Protein AF-A0A2J8UP15-F1 (afdb_monomer_lite)

InterPro domains:
  IPR027031 Glycyl-tRNA synthetase/DNA polymerase subunit gamma-2 [PTHR10745] (1-73)

Radius of gyration: 14.7 Å; chains: 1; bounding box: 39×27×46 Å

Foldseek 3Di:
DKAKDFDLVVLCVVPPVCSVVVVVVRHPDDPVVRVVQQVCCVPVQWDWDDDPNDIDIDGPVGIDMDDDDDPPPPPDD

Sequence (77 aa):
VVQFEPNKGAIGKAYKKDAKLVMEYLAICDECYITEMEMLLNEKGEFTIETEGKTFQLTKDMVNVKRFQKTLYEQIL

Secondary structure (DSSP, 8-state):
-EEEEE-HHHHHHHHGGGHHHHHHHHHH--HHHHHHHHHHHHHHSEEEEEETTEEEEEETTTEEEEE----------

Organism: Pongo abelii (NCBI:txid9601)

pLDDT: mean 91.51, std 11.82, range [56.03, 98.12]

Structure (mmCIF, N/CA/C/O backbone):
data_AF-A0A2J8UP15-F1
#
_entry.id   AF-A0A2J8UP15-F1
#
loop_
_atom_site.group_PDB
_atom_site.id
_atom_site.type_symbol
_atom_site.label_atom_id
_atom_site.label_alt_id
_atom_site.label_comp_id
_atom_site.label_asym_id
_atom_site.label_entity_id
_atom_site.label_seq_id
_atom_site.pdbx_PDB_ins_code
_atom_site.Cartn_x
_atom_site.Cartn_y
_atom_site.Cartn_z
_atom_site.occupancy
_atom_site.B_iso_or_equiv
_atom_site.auth_seq_id
_atom_site.auth_comp_id
_atom_site.auth_asym_id
_atom_site.auth_atom_id
_atom_site.pdbx_PDB_model_num
ATOM 1 N N . VAL A 1 1 ? 9.661 -4.400 -13.594 1.00 82.94 1 VAL A N 1
ATOM 2 C CA . VAL A 1 1 ? 8.370 -4.665 -12.918 1.00 82.94 1 VAL A CA 1
ATOM 3 C C . VAL A 1 1 ? 8.370 -3.912 -11.606 1.00 82.94 1 VAL A C 1
ATOM 5 O O . VAL A 1 1 ? 9.272 -4.138 -10.803 1.00 82.94 1 VAL A O 1
ATOM 8 N N . VAL A 1 2 ? 7.418 -3.001 -11.423 1.00 91.12 2 VAL A N 1
ATOM 9 C CA . VAL A 1 2 ? 7.248 -2.196 -10.205 1.00 91.12 2 VAL A CA 1
ATOM 10 C C . VAL A 1 2 ? 5.976 -2.656 -9.501 1.00 91.12 2 VAL A C 1
ATOM 12 O O . VAL A 1 2 ? 4.946 -2.802 -10.151 1.00 91.12 2 VAL A O 1
ATOM 15 N N . GLN A 1 3 ? 6.064 -2.959 -8.206 1.00 94.31 3 GLN A N 1
ATOM 16 C CA . GLN A 1 3 ? 4.957 -3.498 -7.407 1.00 94.31 3 GLN A CA 1
ATOM 17 C C . GLN A 1 3 ? 5.004 -2.942 -5.983 1.00 94.31 3 GLN A C 1
ATOM 19 O O . GLN A 1 3 ? 6.089 -2.696 -5.448 1.00 94.31 3 GLN A O 1
ATOM 24 N N . PHE A 1 4 ? 3.843 -2.797 -5.343 1.00 96.44 4 PHE A N 1
ATOM 25 C CA . PHE A 1 4 ? 3.790 -2.579 -3.898 1.00 96.44 4 PHE A CA 1
ATOM 26 C C . PHE A 1 4 ? 4.278 -3.826 -3.143 1.00 96.44 4 PHE A C 1
ATOM 28 O O . PHE A 1 4 ? 3.935 -4.959 -3.480 1.00 96.44 4 PHE A O 1
ATOM 35 N N . GLU A 1 5 ? 5.044 -3.612 -2.079 1.00 96.06 5 GLU A N 1
ATOM 36 C CA . GLU A 1 5 ? 5.463 -4.613 -1.098 1.00 96.06 5 GLU A CA 1
ATOM 37 C C . GLU A 1 5 ? 4.773 -4.295 0.247 1.00 96.06 5 GLU A C 1
ATOM 39 O O . GLU A 1 5 ? 5.321 -3.566 1.080 1.00 96.06 5 GLU A O 1
ATOM 44 N N . PRO A 1 6 ? 3.526 -4.770 0.454 1.00 97.12 6 PRO A N 1
ATOM 45 C CA . PRO A 1 6 ? 2.749 -4.468 1.652 1.00 97.12 6 PRO A CA 1
ATOM 46 C C . PRO A 1 6 ? 3.254 -5.210 2.895 1.00 97.12 6 PRO A C 1
ATOM 48 O O . PRO A 1 6 ? 3.433 -6.433 2.897 1.00 97.12 6 PRO A O 1
ATOM 51 N N . ASN A 1 7 ? 3.375 -4.487 4.008 1.00 97.75 7 ASN A N 1
ATOM 52 C CA . ASN A 1 7 ? 3.639 -5.045 5.328 1.00 97.75 7 ASN A CA 1
ATOM 53 C C . ASN A 1 7 ? 2.342 -5.575 5.952 1.00 97.75 7 ASN A C 1
ATOM 55 O O . ASN A 1 7 ? 1.589 -4.858 6.619 1.00 97.75 7 ASN A O 1
ATOM 59 N N . LYS A 1 8 ? 2.104 -6.877 5.772 1.00 96.50 8 LYS A N 1
ATOM 60 C CA . LYS A 1 8 ? 0.902 -7.569 6.267 1.00 96.50 8 LYS A CA 1
ATOM 61 C C . LYS A 1 8 ? 0.668 -7.388 7.771 1.00 96.50 8 LYS A C 1
ATOM 63 O O . LYS A 1 8 ? -0.481 -7.310 8.196 1.00 96.50 8 LYS A O 1
ATOM 68 N N . GLY A 1 9 ? 1.732 -7.318 8.573 1.00 97.56 9 GLY A N 1
ATOM 69 C CA . GLY A 1 9 ? 1.629 -7.151 10.024 1.00 97.56 9 GLY A CA 1
ATOM 70 C C . GLY A 1 9 ? 1.127 -5.761 10.416 1.00 97.56 9 GLY A C 1
ATOM 71 O O . GLY A 1 9 ? 0.187 -5.646 11.202 1.00 97.56 9 GLY A O 1
ATOM 72 N N . ALA A 1 10 ? 1.715 -4.712 9.833 1.00 97.88 10 ALA A N 1
ATOM 73 C CA . ALA A 1 10 ? 1.320 -3.327 10.094 1.00 97.88 10 ALA A CA 1
ATOM 74 C C . ALA A 1 10 ? -0.106 -3.045 9.593 1.00 97.88 10 ALA A C 1
ATOM 76 O O . ALA A 1 10 ? -0.952 -2.590 10.366 1.00 97.88 10 ALA A O 1
ATOM 77 N N . ILE A 1 11 ? -0.409 -3.429 8.347 1.00 98.12 11 ILE A N 1
ATOM 78 C CA . ILE A 1 11 ? -1.743 -3.270 7.745 1.00 98.12 11 ILE A CA 1
ATOM 79 C C . ILE A 1 11 ? -2.791 -4.076 8.525 1.00 98.12 11 ILE A C 1
ATOM 81 O O . ILE A 1 11 ? -3.862 -3.561 8.842 1.00 98.12 11 ILE A O 1
ATOM 85 N N . GLY A 1 12 ? -2.482 -5.325 8.893 1.00 97.94 12 GLY A N 1
ATOM 86 C CA . GLY A 1 12 ? -3.373 -6.179 9.682 1.00 97.94 12 GLY A CA 1
ATOM 87 C C . GLY A 1 12 ? -3.708 -5.584 11.049 1.00 97.94 12 GLY A C 1
ATOM 88 O O . GLY A 1 12 ? -4.863 -5.616 11.478 1.00 97.94 12 GLY A O 1
ATOM 89 N N . LYS A 1 13 ? -2.717 -4.984 11.719 1.00 97.50 13 LYS A N 1
ATOM 90 C CA . LYS A 1 13 ? -2.912 -4.310 13.007 1.00 97.50 13 LYS A CA 1
ATOM 91 C C . LYS A 1 13 ? -3.742 -3.029 12.870 1.00 97.50 13 LYS A C 1
ATOM 93 O O . LYS A 1 13 ? -4.600 -2.790 13.719 1.00 97.50 13 LYS A O 1
ATOM 98 N N . ALA A 1 14 ? -3.505 -2.239 11.822 1.00 97.62 14 ALA A N 1
ATOM 99 C CA . ALA A 1 14 ? -4.201 -0.977 11.581 1.00 97.62 14 ALA A CA 1
ATOM 100 C C . ALA A 1 14 ? -5.667 -1.183 11.163 1.00 97.62 14 ALA A C 1
ATOM 102 O O . ALA A 1 14 ? -6.566 -0.572 11.739 1.00 97.62 14 ALA A O 1
ATOM 103 N N . TYR A 1 15 ? -5.922 -2.091 10.216 1.00 97.31 15 TYR A N 1
ATOM 104 C CA . TYR A 1 15 ? -7.220 -2.203 9.538 1.00 97.31 15 TYR A CA 1
ATOM 105 C C . TYR A 1 15 ? -8.039 -3.444 9.906 1.00 97.31 15 TYR A C 1
ATOM 107 O O . TYR A 1 15 ? -9.225 -3.526 9.580 1.00 97.31 15 TYR A O 1
ATOM 115 N N . LYS A 1 16 ? -7.464 -4.400 10.648 1.00 97.00 16 LYS A N 1
ATOM 116 C CA . LYS A 1 16 ? -8.162 -5.592 11.162 1.00 97.00 16 LYS A CA 1
ATOM 117 C C . LYS A 1 16 ? -8.913 -6.336 10.046 1.00 97.00 16 LYS A C 1
ATOM 119 O O . LYS A 1 16 ? -8.290 -6.846 9.121 1.00 97.00 16 LYS A O 1
ATOM 124 N N . LYS A 1 17 ? -10.249 -6.390 10.117 1.00 96.50 17 LYS A N 1
ATOM 125 C CA . LYS A 1 17 ? -11.109 -7.070 9.133 1.00 96.50 17 LYS A CA 1
ATOM 126 C C . LYS A 1 17 ? -11.008 -6.474 7.723 1.00 96.50 17 LYS A C 1
ATOM 128 O O . LYS A 1 17 ? -11.233 -7.191 6.758 1.00 96.50 17 LYS A O 1
ATOM 133 N N . ASP A 1 18 ? -10.623 -5.203 7.617 1.00 96.38 18 ASP A N 1
ATOM 134 C CA . ASP A 1 18 ? -10.526 -4.480 6.348 1.00 96.38 18 ASP A CA 1
ATOM 135 C C . ASP A 1 18 ? -9.118 -4.565 5.730 1.00 96.38 18 ASP A C 1
ATOM 137 O O . ASP A 1 18 ? -8.899 -4.126 4.606 1.00 96.38 18 ASP A O 1
ATOM 141 N N . ALA A 1 19 ? -8.151 -5.190 6.414 1.00 97.25 19 ALA A N 1
ATOM 142 C CA . ALA A 1 19 ? -6.786 -5.334 5.906 1.00 97.25 19 ALA A CA 1
ATOM 143 C C . ALA A 1 19 ? -6.721 -6.112 4.583 1.00 97.25 19 ALA A C 1
ATOM 145 O O . ALA A 1 19 ? -5.873 -5.834 3.735 1.00 97.25 19 ALA A O 1
ATO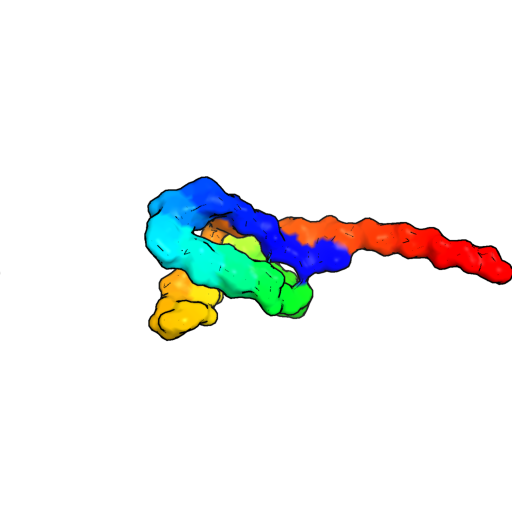M 146 N N . LYS A 1 20 ? -7.618 -7.090 4.405 1.00 96.44 20 LYS A N 1
ATOM 147 C CA . LYS A 1 20 ? -7.698 -7.887 3.178 1.00 96.44 20 LYS A CA 1
ATOM 148 C C . LYS A 1 20 ? -8.005 -7.011 1.962 1.00 96.44 20 LYS A C 1
ATOM 150 O O . LYS A 1 20 ? -7.303 -7.114 0.965 1.00 96.44 20 LYS A O 1
ATOM 155 N N . LEU A 1 21 ? -8.971 -6.109 2.103 1.00 97.19 21 LEU A N 1
ATOM 156 C CA . LEU A 1 21 ? -9.395 -5.190 1.055 1.00 97.19 21 LEU A CA 1
ATOM 157 C C . LEU A 1 21 ? -8.249 -4.271 0.599 1.00 97.19 21 LEU A C 1
ATOM 159 O O . LEU A 1 21 ? -8.010 -4.107 -0.595 1.00 97.19 21 LEU A O 1
ATOM 163 N N . VAL A 1 22 ? -7.485 -3.734 1.555 1.00 97.56 22 VAL A N 1
ATOM 164 C CA . VAL A 1 22 ? -6.288 -2.926 1.271 1.00 97.56 22 VAL A CA 1
ATOM 165 C C . VAL A 1 22 ? -5.253 -3.734 0.480 1.00 97.56 22 VAL A C 1
ATOM 167 O O . VAL A 1 22 ? -4.727 -3.256 -0.520 1.00 97.56 22 VAL A O 1
ATOM 170 N N . MET A 1 23 ? -4.964 -4.969 0.902 1.00 96.94 23 MET A N 1
ATOM 171 C CA . MET A 1 23 ? -3.976 -5.820 0.226 1.00 96.94 23 MET A CA 1
ATOM 172 C C . MET A 1 23 ? -4.403 -6.212 -1.193 1.00 96.94 23 MET A C 1
ATOM 174 O O . MET A 1 23 ? -3.558 -6.252 -2.084 1.00 96.94 23 MET A O 1
ATOM 178 N N . GLU A 1 24 ? -5.688 -6.499 -1.403 1.00 96.75 24 GLU A N 1
ATOM 179 C CA . GLU A 1 24 ? -6.231 -6.835 -2.723 1.00 96.75 24 GLU A CA 1
ATOM 180 C C . GLU A 1 24 ? -6.170 -5.638 -3.674 1.00 96.75 24 GLU A C 1
ATOM 182 O O . GLU A 1 24 ? -5.759 -5.801 -4.820 1.00 96.75 24 GLU A O 1
ATOM 187 N N . TYR A 1 25 ? -6.469 -4.431 -3.184 1.00 97.50 25 TYR A N 1
ATOM 188 C CA . TYR A 1 25 ? -6.341 -3.209 -3.976 1.00 97.50 25 TYR A CA 1
ATOM 189 C C . TYR A 1 25 ? -4.889 -2.943 -4.403 1.00 97.50 25 TYR A C 1
ATOM 191 O O . TYR A 1 25 ? -4.616 -2.724 -5.580 1.00 97.50 25 TYR A O 1
ATOM 199 N N . LEU A 1 26 ? -3.928 -3.037 -3.475 1.00 96.50 26 LEU A N 1
ATOM 200 C CA . LEU A 1 26 ? -2.509 -2.810 -3.785 1.00 96.50 26 LEU A CA 1
ATOM 201 C C . LEU A 1 26 ? -1.947 -3.815 -4.806 1.00 96.50 26 LEU A C 1
ATOM 203 O O . LEU A 1 26 ? -0.991 -3.503 -5.512 1.00 96.50 26 LEU A O 1
ATOM 207 N N . ALA A 1 27 ? -2.519 -5.018 -4.894 1.00 95.88 27 ALA A N 1
ATOM 208 C CA . ALA A 1 27 ? -2.065 -6.056 -5.817 1.00 95.88 27 ALA A CA 1
ATOM 209 C C . ALA A 1 27 ? -2.477 -5.813 -7.281 1.00 95.88 27 ALA A C 1
ATOM 211 O O . ALA A 1 27 ? -1.882 -6.415 -8.175 1.00 95.88 27 ALA A O 1
ATOM 212 N N . ILE A 1 28 ? -3.481 -4.963 -7.527 1.00 95.06 28 ILE A N 1
ATOM 213 C CA . ILE A 1 28 ? -4.029 -4.697 -8.868 1.00 95.06 28 ILE A CA 1
ATOM 214 C C . ILE A 1 28 ? -3.633 -3.325 -9.432 1.00 95.06 28 ILE A C 1
ATOM 216 O O . ILE A 1 28 ? -4.008 -3.004 -10.558 1.00 95.06 28 ILE A O 1
ATOM 220 N N . CYS A 1 29 ? -2.887 -2.518 -8.672 1.00 94.56 29 CYS A N 1
ATOM 221 C CA . CYS A 1 29 ? -2.411 -1.213 -9.123 1.00 94.56 29 CYS A CA 1
ATOM 222 C C . CYS A 1 29 ? -1.379 -1.338 -10.253 1.00 94.56 29 CYS A C 1
ATOM 224 O O . CYS A 1 29 ? -0.493 -2.194 -10.217 1.00 94.56 29 CYS A O 1
ATOM 226 N N . ASP A 1 30 ? -1.465 -0.438 -11.232 1.00 94.25 30 ASP A N 1
ATOM 227 C CA . ASP A 1 30 ? -0.491 -0.339 -12.315 1.00 94.25 30 ASP A CA 1
ATOM 228 C C . ASP A 1 30 ? 0.777 0.435 -11.909 1.00 94.25 30 ASP A C 1
ATOM 230 O O . ASP A 1 30 ? 0.846 1.105 -10.878 1.00 94.25 30 ASP A O 1
ATOM 234 N N . GLU A 1 31 ? 1.805 0.340 -12.751 1.00 92.56 31 GLU A N 1
ATOM 235 C CA . GLU A 1 31 ? 3.120 0.941 -12.510 1.00 92.56 31 GLU A CA 1
ATOM 236 C C . GLU A 1 31 ? 3.099 2.477 -12.430 1.00 92.56 31 GLU A C 1
ATOM 238 O O . GLU A 1 31 ? 3.882 3.054 -11.666 1.00 92.56 31 GLU A O 1
ATOM 243 N N . CYS A 1 32 ? 2.216 3.140 -13.186 1.00 93.81 32 CYS A N 1
ATOM 244 C CA . CYS A 1 32 ? 2.100 4.597 -13.168 1.00 93.81 32 CYS A CA 1
ATOM 245 C C . CYS A 1 32 ? 1.572 5.056 -11.807 1.00 93.81 32 CYS A C 1
ATOM 247 O O . CYS A 1 32 ? 2.216 5.873 -11.146 1.00 93.81 32 CYS A O 1
ATOM 249 N N . TYR A 1 33 ? 0.488 4.431 -11.343 1.00 95.69 33 TYR A N 1
ATOM 250 C CA . TYR A 1 33 ? -0.080 4.697 -10.027 1.00 95.69 33 TYR A CA 1
ATOM 251 C C . TYR A 1 33 ? 0.910 4.387 -8.898 1.00 95.69 33 TYR A C 1
ATOM 253 O O . TYR A 1 33 ? 1.108 5.203 -7.999 1.00 95.69 33 TYR A O 1
ATOM 261 N N . ILE A 1 34 ? 1.591 3.234 -8.949 1.00 96.19 34 ILE A N 1
ATOM 262 C CA . ILE A 1 34 ? 2.574 2.860 -7.919 1.00 96.19 34 ILE A CA 1
ATOM 263 C C . ILE A 1 34 ? 3.703 3.895 -7.831 1.00 96.19 34 ILE A C 1
ATOM 265 O O . ILE A 1 34 ? 4.126 4.242 -6.729 1.00 96.19 34 ILE A O 1
ATOM 269 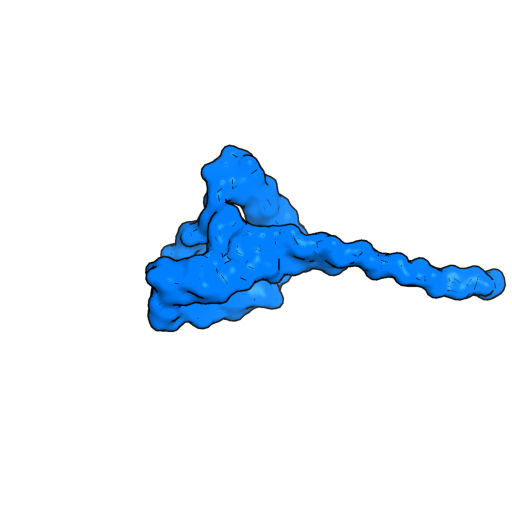N N . THR A 1 35 ? 4.179 4.406 -8.969 1.00 94.88 35 THR A N 1
ATOM 270 C CA . THR A 1 35 ? 5.259 5.404 -9.000 1.00 94.88 35 THR A CA 1
ATOM 271 C C . THR A 1 35 ? 4.812 6.740 -8.406 1.00 94.88 35 THR A C 1
ATOM 273 O O . THR A 1 35 ? 5.558 7.340 -7.635 1.00 94.88 35 THR A O 1
ATOM 276 N N . GLU A 1 36 ? 3.589 7.185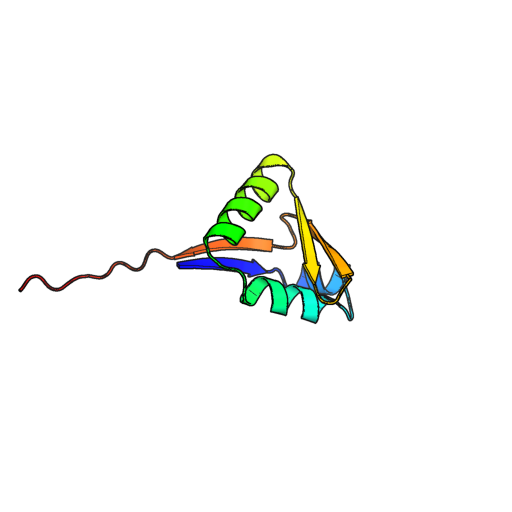 -8.695 1.00 95.62 36 GLU A N 1
ATOM 277 C CA . GLU A 1 36 ? 3.029 8.399 -8.091 1.00 95.62 36 GLU A CA 1
ATOM 278 C C . GLU A 1 36 ? 2.872 8.249 -6.567 1.00 95.62 36 GLU A C 1
ATOM 280 O O . GLU A 1 36 ? 3.292 9.120 -5.802 1.00 95.62 36 GLU A O 1
ATOM 285 N N . MET A 1 37 ? 2.347 7.113 -6.098 1.00 96.94 37 MET A N 1
ATOM 286 C CA . MET A 1 37 ? 2.208 6.859 -4.661 1.00 96.94 37 MET A CA 1
ATOM 287 C C . MET A 1 37 ? 3.567 6.709 -3.961 1.00 96.94 37 MET A C 1
ATOM 289 O O . MET A 1 37 ? 3.707 7.118 -2.809 1.00 96.94 37 MET A O 1
ATOM 293 N N . GLU A 1 38 ? 4.592 6.183 -4.639 1.00 95.62 38 GLU A N 1
ATOM 294 C CA . GLU A 1 38 ? 5.968 6.154 -4.123 1.00 95.62 38 GLU A CA 1
ATOM 295 C C . GLU A 1 38 ? 6.509 7.568 -3.878 1.00 95.62 38 GLU A C 1
ATOM 297 O O . GLU A 1 38 ? 7.156 7.816 -2.857 1.00 95.62 38 GLU A O 1
ATOM 302 N N . MET A 1 39 ? 6.222 8.513 -4.780 1.00 95.81 39 MET A N 1
ATOM 303 C CA . MET A 1 39 ? 6.600 9.916 -4.597 1.00 95.81 39 MET A CA 1
ATOM 304 C C . MET A 1 39 ? 5.901 10.518 -3.377 1.00 95.81 39 MET A C 1
ATOM 306 O O . MET A 1 39 ? 6.569 11.102 -2.525 1.00 95.81 39 MET A O 1
ATOM 310 N N . LEU A 1 40 ? 4.590 10.301 -3.230 1.00 96.62 40 LEU A N 1
ATOM 311 C CA . LEU A 1 40 ? 3.832 10.779 -2.069 1.00 96.62 40 LEU A CA 1
ATOM 312 C C . LEU A 1 40 ? 4.338 10.177 -0.756 1.00 96.62 40 LEU A C 1
ATOM 314 O O . LEU A 1 40 ? 4.516 10.903 0.224 1.00 96.62 40 LEU A O 1
ATOM 318 N N . LEU A 1 41 ? 4.651 8.879 -0.739 1.00 95.31 41 LEU A N 1
ATOM 319 C CA . LEU A 1 41 ? 5.308 8.249 0.402 1.00 95.31 41 LEU A CA 1
ATOM 320 C C . LEU A 1 41 ? 6.630 8.947 0.706 1.00 95.31 41 LEU A C 1
ATOM 322 O O . LEU A 1 41 ? 6.894 9.258 1.861 1.00 95.31 41 LEU A O 1
ATOM 326 N N . ASN A 1 42 ? 7.462 9.224 -0.295 1.00 95.00 42 ASN A N 1
ATOM 327 C CA . ASN A 1 42 ? 8.760 9.855 -0.082 1.00 95.00 42 ASN A CA 1
ATOM 328 C C . ASN A 1 42 ? 8.665 11.292 0.438 1.00 95.00 42 ASN A C 1
ATOM 330 O O . ASN A 1 42 ? 9.426 11.632 1.344 1.00 95.00 42 ASN A O 1
ATOM 334 N N . GLU A 1 43 ? 7.726 12.083 -0.079 1.00 96.19 43 GLU A N 1
ATOM 335 C CA . GLU A 1 43 ? 7.545 13.494 0.273 1.00 96.19 43 GLU A CA 1
ATOM 336 C C . GLU A 1 43 ? 6.773 13.699 1.580 1.00 96.19 43 GLU A C 1
ATOM 338 O O . GLU A 1 43 ? 7.182 14.493 2.425 1.00 96.19 43 GLU A O 1
ATOM 343 N N . LYS A 1 44 ? 5.649 12.994 1.751 1.00 96.00 44 LYS A N 1
ATOM 344 C CA . LYS A 1 44 ? 4.705 13.197 2.863 1.00 96.00 44 LYS A CA 1
ATOM 345 C C . LYS A 1 44 ? 4.786 12.113 3.930 1.00 96.00 44 LYS A C 1
ATOM 347 O O . LYS A 1 44 ? 4.337 12.325 5.049 1.00 96.00 44 LYS A O 1
ATOM 352 N N . GLY A 1 45 ? 5.355 10.955 3.599 1.00 96.06 45 GLY A N 1
ATOM 353 C CA . GLY A 1 45 ? 5.370 9.777 4.469 1.00 96.06 45 GLY A CA 1
ATOM 354 C C . GLY A 1 45 ? 4.144 8.878 4.320 1.00 96.06 45 GLY A C 1
ATOM 355 O O . GLY A 1 45 ? 4.131 7.789 4.898 1.00 96.06 45 GLY A O 1
ATOM 356 N N . GLU A 1 46 ? 3.147 9.305 3.541 1.00 97.19 46 GLU A N 1
ATOM 357 C CA . GLU A 1 46 ? 1.849 8.648 3.430 1.00 97.19 46 GLU A CA 1
ATOM 358 C C . GLU A 1 46 ? 1.090 9.007 2.145 1.00 97.19 46 GLU A C 1
ATOM 360 O O . GLU A 1 46 ? 1.350 10.025 1.502 1.00 97.19 46 GLU A O 1
ATOM 365 N N . PHE A 1 47 ? 0.110 8.175 1.804 1.00 97.62 47 PHE A N 1
ATOM 366 C CA . PHE A 1 47 ? -0.875 8.405 0.749 1.00 97.62 47 PHE A CA 1
ATOM 367 C C . PHE A 1 47 ? -2.221 7.800 1.153 1.00 97.62 47 PHE A C 1
ATOM 369 O O . PHE A 1 47 ? -2.342 7.159 2.194 1.00 97.62 47 PHE A O 1
ATOM 376 N N . THR A 1 48 ? -3.259 8.020 0.352 1.00 97.19 48 THR A N 1
ATOM 377 C CA . THR A 1 48 ? -4.601 7.492 0.615 1.00 97.19 48 THR A CA 1
ATOM 378 C C . THR A 1 48 ? -5.120 6.735 -0.598 1.00 97.19 48 THR A C 1
ATOM 380 O O . THR A 1 48 ? -4.927 7.176 -1.729 1.00 97.19 48 THR A O 1
ATOM 383 N N . ILE A 1 49 ? -5.788 5.611 -0.353 1.00 96.44 49 ILE A N 1
ATOM 384 C CA . ILE A 1 49 ? -6.492 4.824 -1.367 1.00 96.44 49 ILE A CA 1
ATOM 385 C C . ILE A 1 49 ? -7.983 4.780 -1.052 1.00 96.44 49 ILE A C 1
ATOM 387 O O . ILE A 1 49 ? -8.378 4.827 0.115 1.00 96.44 49 ILE A O 1
ATOM 391 N N . GLU A 1 50 ? -8.801 4.640 -2.088 1.00 95.88 50 GLU A N 1
ATOM 392 C CA . GLU A 1 50 ? -10.233 4.400 -1.954 1.00 95.88 50 GLU A CA 1
ATOM 393 C C . GLU A 1 50 ? -10.602 3.086 -2.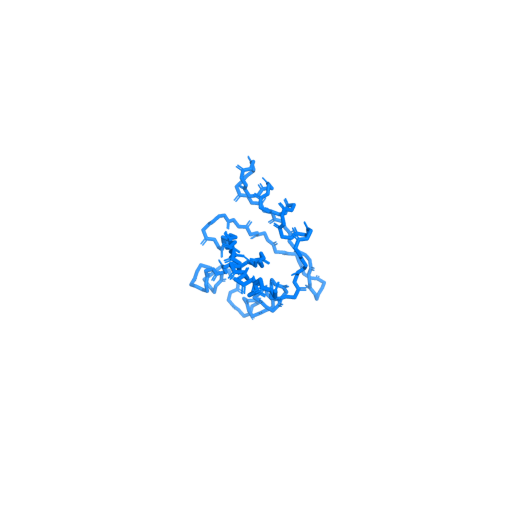640 1.00 95.88 50 GLU A C 1
ATOM 395 O O . GLU A 1 50 ? -10.245 2.851 -3.792 1.00 95.88 50 GLU A O 1
ATOM 400 N N . THR A 1 51 ? -11.294 2.205 -1.922 1.00 94.06 51 THR A N 1
ATOM 401 C CA . THR A 1 51 ? -11.758 0.919 -2.450 1.00 94.06 51 THR A CA 1
ATOM 402 C C . THR A 1 51 ? -12.982 0.440 -1.673 1.00 94.06 51 THR A C 1
ATOM 404 O O . THR A 1 51 ? -13.093 0.683 -0.471 1.00 94.06 51 THR A O 1
ATOM 407 N N . GLU A 1 52 ? -13.940 -0.180 -2.367 1.00 92.50 52 GLU A N 1
ATOM 408 C CA . GLU A 1 52 ? -15.255 -0.577 -1.826 1.00 92.50 52 GLU A CA 1
ATOM 409 C C . GLU A 1 52 ? -15.957 0.532 -1.007 1.00 92.50 52 GLU A C 1
ATOM 411 O O . GLU A 1 52 ? -16.588 0.275 0.020 1.00 92.50 52 GLU A O 1
ATOM 416 N N . GLY A 1 53 ? -15.832 1.792 -1.445 1.00 93.88 53 GLY A N 1
ATOM 417 C CA . GLY A 1 53 ? -16.439 2.953 -0.779 1.00 93.88 53 GLY A CA 1
ATOM 418 C C . GLY A 1 53 ? -15.818 3.305 0.577 1.00 93.88 53 GLY A C 1
ATOM 419 O O . GLY A 1 53 ? -16.435 4.010 1.376 1.00 93.88 53 GLY A O 1
ATOM 420 N N . LYS A 1 54 ? -14.616 2.795 0.863 1.00 95.44 54 LYS A N 1
ATOM 421 C CA . LYS A 1 54 ? -13.830 3.110 2.056 1.00 95.44 54 LYS A CA 1
ATOM 422 C C . LYS A 1 54 ? -12.516 3.763 1.674 1.00 95.44 54 LYS A C 1
ATOM 424 O O . LYS A 1 54 ? -11.892 3.403 0.681 1.00 95.44 54 LYS A O 1
ATOM 429 N N . THR A 1 55 ? -12.066 4.656 2.541 1.00 97.44 55 THR A N 1
ATOM 430 C CA . THR A 1 55 ? -10.818 5.397 2.392 1.00 97.44 55 THR A CA 1
ATOM 431 C C . THR A 1 55 ? -9.793 4.891 3.406 1.00 97.44 55 THR A C 1
ATOM 433 O O . THR A 1 55 ? -10.098 4.794 4.596 1.00 97.44 55 THR A O 1
ATOM 436 N N . PHE A 1 56 ? -8.580 4.572 2.950 1.00 97.75 56 PHE A N 1
ATOM 437 C CA . PHE A 1 56 ? -7.495 4.037 3.777 1.00 97.75 56 PHE A CA 1
ATOM 438 C C . PHE A 1 56 ? -6.21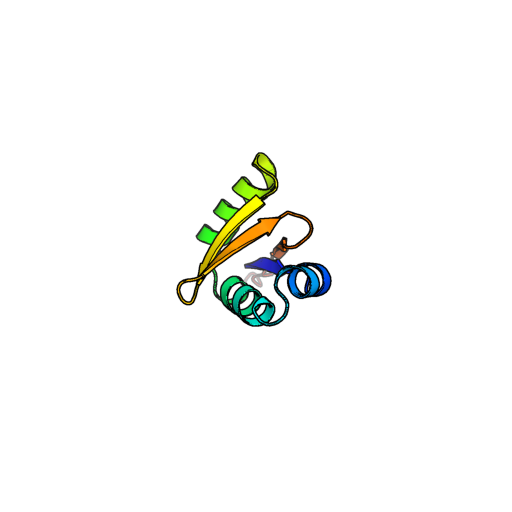6 4.851 3.593 1.00 97.75 56 PHE A C 1
ATOM 440 O O . PHE A 1 56 ? -5.766 5.043 2.466 1.00 97.75 56 PHE A O 1
ATOM 447 N N . GLN A 1 57 ? -5.601 5.281 4.694 1.00 98.12 57 GLN A N 1
ATOM 448 C CA . GLN A 1 57 ? -4.331 6.008 4.692 1.00 98.12 57 GLN A CA 1
ATOM 449 C C . GLN A 1 57 ? -3.161 5.036 4.894 1.00 98.12 57 GLN A C 1
ATOM 451 O O . GLN A 1 57 ? -3.119 4.275 5.860 1.00 98.12 57 GLN A O 1
ATOM 456 N N . LEU A 1 58 ? -2.206 5.023 3.977 1.00 98.06 58 LEU A N 1
ATOM 457 C CA . LEU A 1 58 ? -1.065 4.119 4.006 1.00 98.06 58 LEU A CA 1
ATOM 458 C C . LEU A 1 58 ? 0.220 4.907 4.197 1.00 98.06 58 LEU A C 1
ATOM 460 O O . LEU A 1 58 ? 0.499 5.847 3.461 1.00 98.06 58 LEU A O 1
ATOM 464 N N . THR A 1 59 ? 1.005 4.485 5.176 1.00 97.75 59 THR A N 1
ATOM 465 C CA . THR A 1 59 ? 2.275 5.084 5.590 1.00 97.75 59 THR A CA 1
ATOM 466 C C . THR A 1 59 ? 3.459 4.196 5.182 1.00 97.75 59 THR A C 1
ATOM 468 O O . THR A 1 59 ? 3.284 3.026 4.823 1.00 97.75 59 THR A O 1
ATOM 471 N N . LYS A 1 60 ? 4.693 4.715 5.277 1.00 95.75 60 LYS A N 1
ATOM 472 C CA . LYS A 1 60 ? 5.924 3.960 4.937 1.00 95.75 60 LYS A CA 1
ATOM 473 C C . LYS A 1 60 ? 6.132 2.662 5.732 1.00 95.75 60 LYS A C 1
ATOM 475 O O . LYS A 1 60 ? 6.800 1.752 5.255 1.00 95.75 60 LYS A O 1
ATOM 480 N N . ASP A 1 61 ? 5.598 2.546 6.947 1.00 96.50 61 ASP A N 1
ATOM 481 C CA . ASP A 1 61 ? 5.669 1.304 7.733 1.00 96.50 61 ASP A CA 1
ATOM 482 C C . ASP A 1 61 ? 4.684 0.232 7.239 1.00 96.50 61 ASP A C 1
ATOM 484 O O . ASP A 1 61 ? 4.889 -0.963 7.487 1.00 96.50 61 ASP A O 1
ATOM 488 N N . MET A 1 62 ? 3.635 0.650 6.522 1.00 97.81 62 MET A N 1
ATOM 489 C CA . MET A 1 62 ? 2.599 -0.224 5.979 1.00 97.81 62 MET A CA 1
ATOM 490 C C . MET A 1 62 ? 2.904 -0.700 4.562 1.00 97.81 62 MET A C 1
ATOM 492 O O . MET A 1 62 ? 2.556 -1.832 4.228 1.00 97.81 62 MET A O 1
ATOM 496 N N . VAL A 1 63 ? 3.540 0.120 3.727 1.00 96.81 63 VAL A N 1
ATOM 497 C CA . VAL A 1 63 ? 3.814 -0.219 2.327 1.00 96.81 63 VAL A CA 1
ATOM 498 C C . VAL A 1 63 ? 5.173 0.317 1.889 1.00 96.81 63 VAL A C 1
ATOM 500 O O . VAL A 1 63 ? 5.502 1.476 2.128 1.00 96.81 63 VAL A O 1
ATOM 503 N N . ASN A 1 64 ? 5.925 -0.529 1.186 1.00 94.75 64 ASN A N 1
ATOM 504 C CA . ASN A 1 64 ? 7.095 -0.135 0.406 1.00 94.75 64 ASN A CA 1
ATOM 505 C C . ASN A 1 64 ? 6.839 -0.385 -1.084 1.00 94.75 64 ASN A C 1
ATOM 507 O O . ASN A 1 64 ? 5.874 -1.055 -1.454 1.00 94.75 64 ASN A O 1
ATOM 511 N N . VAL A 1 65 ? 7.711 0.131 -1.949 1.00 95.00 65 VAL A N 1
ATOM 512 C CA . VAL A 1 65 ? 7.686 -0.147 -3.389 1.00 95.00 65 VAL A CA 1
ATOM 513 C C . VAL A 1 65 ? 8.923 -0.947 -3.761 1.00 95.00 65 VAL A C 1
ATOM 515 O O . VAL A 1 65 ? 10.043 -0.613 -3.379 1.00 95.00 65 VAL A O 1
ATOM 518 N N . LYS A 1 66 ? 8.716 -2.028 -4.513 1.00 92.31 66 LYS A N 1
ATOM 519 C CA . LYS A 1 66 ? 9.782 -2.910 -4.976 1.00 92.31 66 LYS A CA 1
ATOM 520 C C . LYS A 1 66 ? 9.896 -2.847 -6.486 1.00 92.31 66 LYS A C 1
ATOM 522 O O . LYS A 1 66 ? 8.928 -3.060 -7.218 1.00 92.31 66 LYS A O 1
ATOM 527 N N . ARG A 1 67 ? 11.115 -2.580 -6.949 1.00 89.88 67 ARG A N 1
ATOM 528 C CA . ARG A 1 67 ? 11.463 -2.477 -8.366 1.00 89.88 67 ARG A CA 1
ATOM 529 C C . ARG A 1 67 ? 12.327 -3.675 -8.749 1.00 89.88 67 ARG A C 1
ATOM 531 O O . ARG A 1 67 ? 13.420 -3.859 -8.224 1.00 89.88 67 ARG A O 1
ATOM 538 N N . PHE A 1 68 ? 11.834 -4.492 -9.672 1.00 84.38 68 PHE A N 1
ATOM 539 C CA . PHE A 1 68 ? 12.584 -5.588 -10.280 1.00 84.38 68 PHE A CA 1
ATOM 540 C C . PHE A 1 68 ? 13.061 -5.174 -11.669 1.00 84.38 68 PHE A C 1
ATOM 542 O O . PHE A 1 68 ? 12.245 -4.871 -12.549 1.00 84.38 68 PHE A O 1
ATOM 549 N N . GLN A 1 69 ? 14.372 -5.225 -11.886 1.00 67.62 69 GLN A N 1
ATOM 550 C CA . GLN A 1 69 ? 14.968 -5.145 -13.213 1.00 67.62 69 GLN A CA 1
ATOM 551 C C . GLN A 1 69 ? 15.046 -6.571 -13.769 1.00 67.62 69 GLN A C 1
ATOM 553 O O . GLN A 1 69 ? 15.743 -7.420 -13.217 1.00 67.62 69 GLN A O 1
ATOM 558 N N . LYS A 1 70 ? 14.287 -6.876 -14.824 1.00 60.53 70 LYS A N 1
ATOM 559 C CA . LYS A 1 70 ? 14.480 -8.129 -15.559 1.00 60.53 70 LYS A CA 1
ATOM 560 C C . LYS A 1 70 ? 15.616 -7.870 -16.543 1.00 60.53 70 LYS A C 1
ATOM 562 O O . LYS A 1 70 ? 15.409 -7.156 -17.518 1.00 60.53 70 LYS A O 1
ATOM 567 N N . THR A 1 71 ? 16.804 -8.407 -16.289 1.00 56.03 71 THR A N 1
ATOM 568 C CA . THR A 1 71 ? 17.861 -8.435 -17.305 1.00 56.03 71 THR A CA 1
ATOM 569 C C . THR A 1 71 ? 17.455 -9.485 -18.335 1.00 56.03 71 THR A C 1
ATOM 571 O O . THR A 1 71 ? 17.690 -10.676 -18.147 1.00 56.03 71 THR A O 1
ATOM 574 N N . LEU A 1 72 ? 16.747 -9.070 -19.387 1.00 57.16 72 LEU A N 1
ATOM 575 C CA . LEU A 1 72 ? 16.591 -9.895 -20.578 1.00 57.16 72 LEU A CA 1
ATOM 576 C C . LEU A 1 72 ? 17.970 -9.951 -21.236 1.00 57.16 72 LEU A C 1
ATOM 578 O O . LEU A 1 72 ? 18.411 -8.981 -21.842 1.00 57.16 72 LEU A O 1
ATOM 582 N N . TYR A 1 73 ? 18.681 -11.066 -21.069 1.00 60.62 73 TYR A N 1
ATOM 583 C CA . TYR A 1 73 ? 19.764 -11.402 -21.985 1.00 60.62 73 TYR A CA 1
ATOM 584 C C . TYR A 1 73 ? 19.081 -11.778 -23.303 1.00 60.62 73 TYR A C 1
ATOM 586 O O . TYR A 1 73 ? 18.766 -12.944 -23.535 1.00 60.62 73 TYR A O 1
ATOM 594 N N . GLU A 1 74 ? 18.718 -10.778 -24.108 1.00 60.50 74 GLU A N 1
ATOM 595 C CA . GLU A 1 74 ? 18.340 -11.009 -25.497 1.00 60.50 74 GLU A CA 1
ATOM 596 C C . GLU A 1 74 ? 19.568 -11.630 -26.153 1.00 60.50 74 GLU A C 1
ATOM 598 O O . GLU A 1 74 ? 20.594 -10.978 -26.342 1.00 60.50 74 GLU A O 1
ATOM 603 N N . GLN A 1 75 ? 19.509 -12.944 -26.362 1.00 62.69 75 GLN A N 1
ATOM 604 C CA . GLN A 1 75 ? 20.545 -13.686 -27.052 1.00 62.69 75 GLN A CA 1
ATOM 605 C C . GLN A 1 75 ? 20.683 -13.049 -28.436 1.00 62.69 75 GLN A C 1
ATOM 607 O O . GLN A 1 75 ? 19.785 -13.157 -29.268 1.00 62.69 75 GLN A O 1
ATOM 612 N N . ILE A 1 76 ? 21.782 -12.320 -28.616 1.00 58.09 76 ILE A N 1
ATOM 613 C CA . ILE A 1 76 ? 22.231 -11.764 -29.887 1.00 58.09 76 ILE A CA 1
ATOM 614 C C . ILE A 1 76 ? 22.223 -12.918 -30.900 1.00 58.09 76 ILE A C 1
ATOM 616 O O . ILE A 1 76 ? 22.907 -13.922 -30.680 1.0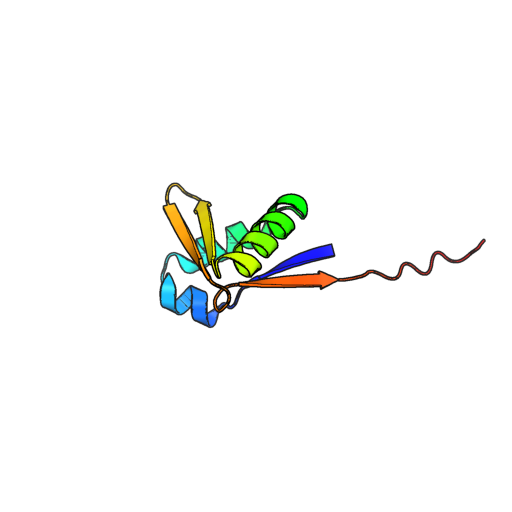0 58.09 76 ILE A O 1
ATOM 620 N N . LEU A 1 77 ? 21.390 -12.793 -31.938 1.00 56.06 77 LEU A N 1
ATOM 621 C CA . LEU A 1 77 ? 21.402 -13.649 -33.129 1.00 56.06 77 LEU A CA 1
ATOM 622 C C . LEU A 1 77 ? 22.556 -13.247 -34.050 1.00 56.06 77 LEU A C 1
ATOM 624 O O . LEU A 1 77 ? 22.775 -12.023 -34.207 1.00 56.06 77 LEU A O 1
#